Protein AF-A0A9P5JFN7-F1 (afdb_monomer_lite)

Structure (mmCIF, N/CA/C/O backbone):
data_AF-A0A9P5JFN7-F1
#
_entry.id   AF-A0A9P5JFN7-F1
#
loop_
_atom_site.group_PDB
_atom_site.id
_atom_site.type_symbol
_atom_site.label_atom_id
_atom_site.label_alt_id
_atom_site.label_comp_id
_atom_site.label_asym_id
_atom_site.label_entity_id
_atom_site.label_seq_id
_atom_site.pdbx_PDB_ins_code
_atom_site.Cartn_x
_atom_site.Cartn_y
_atom_site.Cartn_z
_atom_site.occupancy
_atom_site.B_iso_or_equiv
_atom_site.auth_seq_id
_atom_site.auth_comp_id
_atom_site.auth_asym_id
_atom_site.auth_atom_id
_atom_site.pdbx_PDB_model_num
ATOM 1 N N . MET A 1 1 ? -11.418 17.821 8.194 1.00 42.75 1 MET A N 1
ATOM 2 C CA . MET A 1 1 ? -11.713 16.481 8.738 1.00 42.75 1 MET A CA 1
ATOM 3 C C . MET A 1 1 ? -10.368 15.875 9.062 1.00 42.75 1 MET A C 1
ATOM 5 O O . MET A 1 1 ? -9.552 15.801 8.157 1.00 42.75 1 MET A O 1
ATOM 9 N N . SER A 1 2 ? -10.075 15.636 10.339 1.00 54.47 2 SER A N 1
ATOM 10 C CA . SER A 1 2 ? -8.793 15.040 10.721 1.00 54.47 2 SER A CA 1
ATOM 11 C C . SER A 1 2 ? -8.803 13.605 10.212 1.00 54.47 2 SER A C 1
ATOM 13 O O . SER A 1 2 ? -9.730 12.864 10.519 1.00 54.47 2 SER A O 1
ATOM 15 N N . ASP A 1 3 ? -7.854 13.249 9.359 1.00 70.00 3 ASP A N 1
ATOM 16 C CA . ASP A 1 3 ? -7.743 11.889 8.857 1.00 70.00 3 ASP A CA 1
ATOM 17 C C . ASP A 1 3 ? -7.360 10.953 10.021 1.00 70.00 3 ASP A C 1
ATOM 19 O O . ASP A 1 3 ? -6.286 11.094 10.617 1.00 70.00 3 ASP A O 1
ATOM 23 N N . ASP A 1 4 ? -8.230 9.992 10.353 1.00 86.19 4 ASP A N 1
ATOM 24 C CA . ASP A 1 4 ? -8.028 8.976 11.412 1.00 86.19 4 ASP A CA 1
ATOM 25 C C . ASP A 1 4 ? -7.044 7.865 11.000 1.00 86.19 4 ASP A C 1
ATOM 27 O O . ASP A 1 4 ? -7.015 6.765 11.555 1.00 86.19 4 ASP A O 1
ATOM 31 N N . TRP A 1 5 ? -6.229 8.137 9.989 1.00 91.25 5 TRP A N 1
ATOM 32 C CA . TRP A 1 5 ? -5.249 7.224 9.434 1.00 91.25 5 TRP A CA 1
ATOM 33 C C . TRP A 1 5 ? -3.888 7.897 9.330 1.00 91.25 5 TRP A C 1
ATOM 35 O O . TRP A 1 5 ? -3.755 9.122 9.341 1.00 91.25 5 TRP A O 1
ATOM 45 N N . GLU A 1 6 ? -2.861 7.069 9.265 1.00 92.69 6 GLU A N 1
ATOM 46 C CA . GLU A 1 6 ? -1.479 7.474 9.075 1.00 92.69 6 GLU A CA 1
ATOM 47 C C . GLU A 1 6 ? -0.856 6.674 7.933 1.00 92.69 6 GLU A C 1
ATOM 49 O O . GLU A 1 6 ? -1.290 5.559 7.620 1.00 92.69 6 GLU A O 1
ATOM 54 N N . MET A 1 7 ? 0.154 7.269 7.300 1.00 93.25 7 MET A N 1
ATOM 55 C CA . MET A 1 7 ? 0.965 6.604 6.292 1.00 93.25 7 MET A CA 1
ATOM 56 C C . MET A 1 7 ? 2.374 6.406 6.826 1.00 93.25 7 MET A C 1
ATOM 58 O O . MET A 1 7 ? 2.989 7.350 7.318 1.00 93.25 7 MET A O 1
ATOM 62 N N . ILE A 1 8 ? 2.883 5.187 6.700 1.00 92.94 8 ILE A N 1
ATOM 63 C CA . ILE A 1 8 ? 4.194 4.799 7.208 1.00 92.94 8 ILE A CA 1
ATOM 64 C C . ILE A 1 8 ? 5.033 4.285 6.047 1.00 92.94 8 ILE A C 1
ATOM 66 O O . ILE A 1 8 ? 4.605 3.400 5.305 1.00 92.94 8 ILE A O 1
ATOM 70 N N . LEU A 1 9 ? 6.234 4.844 5.903 1.00 92.06 9 LEU A N 1
ATOM 71 C CA . LEU A 1 9 ? 7.258 4.293 5.028 1.00 92.06 9 LEU A CA 1
ATOM 72 C C . LEU A 1 9 ? 7.921 3.111 5.737 1.00 92.06 9 LEU A C 1
ATOM 74 O O . LEU A 1 9 ? 8.493 3.255 6.815 1.00 92.06 9 LEU A O 1
ATOM 78 N N . VAL A 1 10 ? 7.837 1.942 5.119 1.00 90.44 10 VAL A N 1
ATOM 79 C CA . VAL A 1 10 ? 8.449 0.702 5.579 1.00 90.44 10 VAL A CA 1
ATOM 80 C C . VAL A 1 10 ? 9.660 0.434 4.698 1.00 90.44 10 VAL A C 1
ATOM 82 O O . VAL A 1 10 ? 9.544 0.010 3.544 1.00 90.44 10 VAL A O 1
ATOM 85 N N . GLU A 1 11 ? 10.830 0.732 5.251 1.00 86.62 11 GLU A N 1
ATOM 86 C CA . GLU A 1 11 ? 12.110 0.481 4.603 1.00 86.62 11 GLU A CA 1
ATOM 87 C C . GLU A 1 11 ? 12.573 -0.961 4.844 1.00 86.62 11 GLU A C 1
ATOM 89 O O . GLU A 1 11 ? 12.387 -1.501 5.940 1.00 86.62 11 GLU A O 1
ATOM 94 N N . PRO A 1 12 ? 13.207 -1.604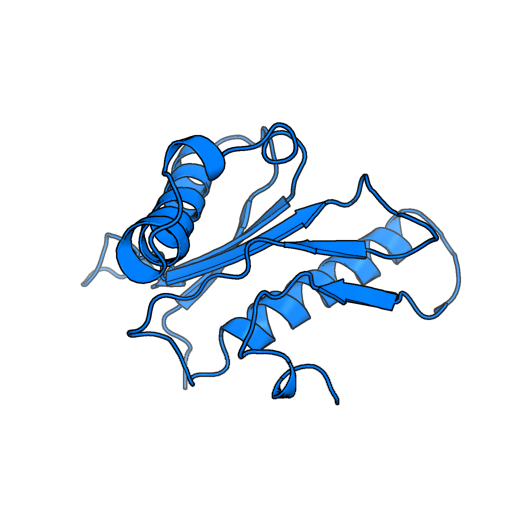 3.851 1.00 78.19 12 PRO A N 1
ATOM 95 C CA . PRO A 1 12 ? 13.759 -2.929 4.047 1.00 78.19 12 PRO A CA 1
ATOM 96 C C . PRO A 1 12 ? 14.867 -2.876 5.104 1.00 78.19 12 PRO A C 1
ATOM 98 O O . PRO A 1 12 ? 15.772 -2.046 5.031 1.00 78.19 12 PRO A O 1
ATOM 101 N N . ARG A 1 13 ? 14.834 -3.823 6.051 1.00 68.50 13 ARG A N 1
ATOM 102 C CA . ARG A 1 13 ? 15.874 -4.027 7.079 1.00 68.50 13 ARG A CA 1
ATOM 103 C C . ARG A 1 13 ? 16.030 -2.885 8.098 1.00 68.50 13 ARG A C 1
ATOM 105 O O . ARG A 1 13 ? 17.057 -2.836 8.772 1.00 68.50 13 ARG A O 1
ATOM 112 N N . SER A 1 14 ? 15.043 -1.999 8.260 1.00 72.88 14 SER A N 1
ATOM 113 C CA . SER A 1 14 ? 15.050 -1.026 9.363 1.00 72.88 14 SER A CA 1
ATOM 114 C C . SER A 1 14 ? 14.568 -1.657 10.681 1.00 72.88 14 SER A C 1
ATOM 116 O O . SER A 1 14 ? 13.828 -2.645 10.693 1.00 72.88 14 SER A O 1
ATOM 118 N N . GLN A 1 15 ? 15.015 -1.130 11.822 1.00 63.34 15 GLN A N 1
ATOM 119 C CA . GLN A 1 15 ? 14.635 -1.649 13.140 1.00 63.34 15 GLN A CA 1
ATOM 120 C C . GLN A 1 15 ? 13.125 -1.450 13.373 1.00 63.34 15 GLN A C 1
ATOM 122 O O . GLN A 1 15 ? 12.621 -0.341 13.238 1.00 63.34 15 GLN A O 1
ATOM 127 N N . GLY A 1 16 ? 12.391 -2.522 13.699 1.00 69.62 16 GLY A N 1
ATOM 128 C CA . GLY A 1 16 ? 10.926 -2.484 13.854 1.00 69.62 16 GLY A CA 1
ATOM 129 C C . GLY A 1 16 ? 10.126 -2.609 12.547 1.00 69.62 16 GLY A C 1
ATOM 130 O O . GLY A 1 16 ? 8.896 -2.590 12.584 1.00 69.62 16 GLY A O 1
ATOM 131 N N . SER A 1 17 ? 10.797 -2.788 11.403 1.00 78.31 17 SER A N 1
ATOM 132 C CA . SER A 1 17 ? 10.138 -2.974 10.100 1.00 78.31 17 SER A CA 1
ATOM 133 C C . SER A 1 17 ? 9.343 -4.271 9.978 1.00 78.31 17 SER A C 1
ATOM 135 O O . SER A 1 17 ? 8.425 -4.315 9.172 1.00 78.31 17 SER A O 1
ATOM 137 N N . GLU A 1 18 ? 9.641 -5.307 10.764 1.00 84.69 18 GLU A N 1
ATOM 138 C CA . GLU A 1 18 ? 9.034 -6.636 10.600 1.00 84.69 18 GLU A CA 1
ATOM 139 C C . GLU A 1 18 ? 7.518 -6.639 10.847 1.00 84.69 18 GLU A C 1
ATOM 141 O O . GLU A 1 18 ? 6.761 -7.183 10.045 1.00 84.69 18 GLU A O 1
ATOM 146 N N . GLU A 1 19 ? 7.051 -5.960 11.898 1.00 89.00 19 GLU A N 1
ATOM 147 C CA . GLU A 1 19 ? 5.614 -5.855 12.184 1.00 89.00 19 GLU A CA 1
ATOM 148 C C . GLU A 1 19 ? 4.889 -5.023 11.118 1.00 89.00 19 GLU A C 1
ATOM 150 O O . GLU A 1 19 ? 3.814 -5.388 10.645 1.00 89.00 19 GLU A O 1
ATOM 155 N N . LEU A 1 20 ? 5.494 -3.912 10.695 1.00 91.62 20 LEU A N 1
ATOM 156 C CA . LEU A 1 20 ? 4.946 -3.057 9.639 1.00 91.62 20 LEU A CA 1
ATOM 157 C C . LEU A 1 20 ? 4.927 -3.775 8.286 1.00 91.62 20 LEU A C 1
ATOM 159 O O . LEU A 1 20 ? 4.002 -3.610 7.489 1.00 91.62 20 LEU A O 1
ATOM 163 N N . TRP A 1 21 ? 5.936 -4.600 8.034 1.00 90.12 21 TRP A N 1
ATOM 164 C CA . TRP A 1 21 ? 6.019 -5.452 6.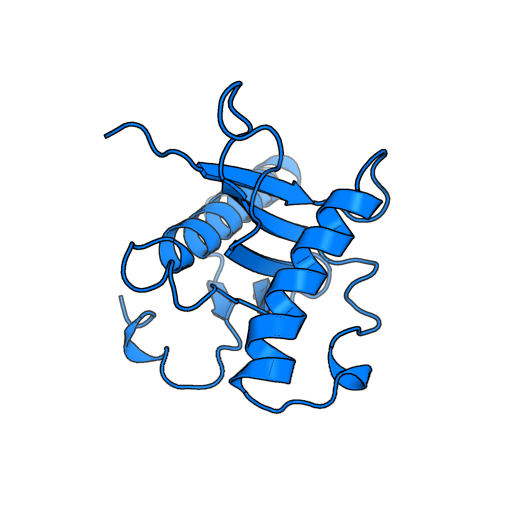863 1.00 90.12 21 TRP A CA 1
ATOM 165 C C . TRP A 1 21 ? 4.928 -6.519 6.880 1.00 90.12 21 TRP A C 1
ATOM 167 O O . TRP A 1 21 ? 4.237 -6.700 5.878 1.00 90.12 21 TRP A O 1
ATOM 177 N N . ARG A 1 22 ? 4.691 -7.157 8.029 1.00 90.56 22 ARG A N 1
ATOM 178 C CA . ARG A 1 22 ? 3.577 -8.095 8.191 1.00 90.56 22 ARG A CA 1
ATOM 179 C C . ARG A 1 22 ? 2.235 -7.419 7.910 1.00 90.56 22 ARG A C 1
ATOM 181 O O . ARG A 1 22 ? 1.447 -7.953 7.144 1.00 90.56 22 ARG A O 1
ATOM 188 N N . GLN A 1 23 ? 2.027 -6.196 8.402 1.00 93.38 23 GLN A N 1
ATOM 189 C CA . GLN A 1 23 ? 0.829 -5.405 8.087 1.00 93.38 23 GLN A CA 1
ATOM 190 C C . GLN A 1 23 ? 0.679 -5.121 6.580 1.00 93.38 23 GLN A C 1
ATOM 192 O O . GLN A 1 23 ? -0.434 -5.150 6.053 1.00 93.38 23 GLN A O 1
ATOM 197 N N . CYS A 1 24 ? 1.782 -4.875 5.864 1.00 92.81 24 CYS A N 1
ATOM 198 C CA . CYS A 1 24 ? 1.767 -4.748 4.402 1.00 92.81 24 CYS A CA 1
ATOM 199 C C . CYS A 1 24 ? 1.330 -6.053 3.724 1.00 92.81 24 CYS A C 1
ATOM 201 O O . CYS A 1 24 ? 0.511 -6.024 2.800 1.00 92.81 24 CYS A O 1
ATOM 203 N N . LEU A 1 25 ? 1.877 -7.186 4.172 1.00 91.25 25 LEU A N 1
ATOM 204 C CA . LEU A 1 25 ? 1.524 -8.507 3.660 1.00 91.25 25 LEU A CA 1
ATOM 205 C C . LEU A 1 25 ? 0.059 -8.840 3.940 1.00 91.25 25 LEU A C 1
ATOM 207 O O . LEU A 1 25 ? -0.626 -9.265 3.021 1.00 91.25 25 LEU A O 1
ATOM 211 N N . ASP A 1 26 ? -0.461 -8.553 5.131 1.00 92.88 26 ASP A N 1
ATOM 212 C CA . ASP A 1 26 ? -1.861 -8.819 5.483 1.00 92.88 26 ASP A CA 1
ATOM 213 C C . ASP A 1 26 ? -2.842 -8.131 4.520 1.00 92.88 26 ASP A C 1
ATOM 215 O O . ASP A 1 26 ? -3.834 -8.724 4.092 1.00 92.88 26 ASP A O 1
ATOM 219 N N . VAL A 1 27 ? -2.564 -6.880 4.134 1.00 94.00 27 VAL A N 1
ATOM 220 C CA . VAL A 1 27 ? -3.389 -6.156 3.151 1.00 94.00 27 VAL A CA 1
ATOM 221 C C . VAL A 1 27 ? -3.265 -6.782 1.762 1.00 94.00 27 VAL A C 1
ATOM 223 O O . VAL A 1 27 ? -4.277 -6.946 1.078 1.00 94.00 27 VAL A O 1
ATOM 226 N N . ARG A 1 28 ? -2.046 -7.142 1.340 1.00 92.94 28 ARG A N 1
ATOM 227 C CA . ARG A 1 28 ? -1.793 -7.806 0.049 1.00 92.94 28 ARG A CA 1
ATOM 228 C C . ARG A 1 28 ? -2.510 -9.146 -0.032 1.00 92.94 28 ARG A C 1
ATOM 230 O O . ARG A 1 28 ? -3.232 -9.368 -0.991 1.00 92.94 28 ARG A O 1
ATOM 237 N N . MET A 1 29 ? -2.394 -9.977 0.997 1.00 90.56 29 MET A N 1
ATOM 238 C CA . MET A 1 29 ? -3.048 -11.281 1.096 1.00 90.56 29 MET A CA 1
ATOM 239 C C . MET A 1 29 ? -4.566 -11.164 0.962 1.00 90.56 29 MET A C 1
ATOM 241 O O . MET A 1 29 ? -5.166 -11.842 0.130 1.00 90.56 29 MET A O 1
ATOM 245 N N . LYS A 1 30 ? -5.187 -10.240 1.701 1.00 92.06 30 LYS A N 1
ATOM 246 C CA . LYS A 1 30 ? -6.637 -10.010 1.626 1.00 92.06 30 LYS A CA 1
ATOM 247 C C . LYS A 1 30 ? -7.104 -9.572 0.238 1.00 92.06 30 LYS A C 1
ATOM 249 O O . LYS A 1 30 ? -8.181 -9.958 -0.201 1.00 92.06 30 LYS A O 1
ATOM 254 N N . VAL A 1 31 ? -6.322 -8.748 -0.457 1.00 89.75 31 VAL A N 1
ATOM 255 C CA . VAL A 1 31 ? -6.723 -8.202 -1.764 1.00 89.75 31 VAL A CA 1
ATOM 256 C C . VAL A 1 31 ? -6.356 -9.137 -2.917 1.00 89.75 31 VAL A C 1
ATOM 258 O O . VAL A 1 31 ? -7.182 -9.392 -3.785 1.00 89.75 31 VAL A O 1
ATOM 261 N N . PHE A 1 32 ? -5.129 -9.639 -2.965 1.00 86.69 32 PHE A N 1
ATOM 262 C CA . PHE A 1 32 ? -4.642 -10.438 -4.084 1.00 86.69 32 PHE A CA 1
ATOM 263 C C . PHE A 1 32 ? -5.003 -11.918 -3.931 1.00 86.69 32 PHE A C 1
ATOM 265 O O . PHE A 1 32 ? -5.497 -12.515 -4.884 1.00 86.69 32 PHE A O 1
ATOM 272 N N . ALA A 1 33 ? -4.852 -12.504 -2.742 1.00 87.62 33 ALA A N 1
ATOM 273 C CA . ALA A 1 33 ? -5.166 -13.917 -2.547 1.00 87.62 33 ALA A CA 1
ATOM 274 C C . ALA A 1 33 ? -6.651 -14.148 -2.243 1.00 87.62 33 ALA A C 1
ATOM 276 O O . ALA A 1 33 ? -7.324 -14.860 -2.983 1.00 87.62 33 ALA A O 1
ATOM 277 N N . GLU A 1 34 ? -7.185 -13.531 -1.187 1.00 89.00 34 GLU A N 1
ATOM 278 C CA . GLU A 1 34 ? -8.562 -13.802 -0.747 1.00 89.00 34 GLU A CA 1
ATOM 279 C C . GLU A 1 34 ? -9.611 -13.215 -1.703 1.00 89.00 34 GLU A C 1
ATOM 281 O O . GLU A 1 34 ? -10.581 -13.888 -2.043 1.00 89.00 34 GLU A O 1
ATOM 286 N N . GLU A 1 35 ? -9.430 -11.969 -2.150 1.00 86.31 35 GLU A N 1
ATOM 287 C CA . GLU A 1 35 ? -10.405 -11.296 -3.016 1.00 86.31 35 GLU A CA 1
ATOM 288 C C . GLU A 1 35 ? -10.208 -11.617 -4.505 1.00 86.31 35 GLU A C 1
ATOM 290 O O . GLU A 1 35 ? -11.188 -11.857 -5.210 1.00 86.31 35 GLU A O 1
ATOM 295 N N . GLN A 1 36 ? -8.969 -11.608 -5.006 1.00 84.25 36 GLN A N 1
ATOM 296 C CA . GLN A 1 36 ? -8.688 -11.813 -6.437 1.00 84.25 36 GLN A CA 1
ATOM 297 C C . GLN A 1 36 ? -8.350 -13.266 -6.798 1.00 84.25 36 GLN A C 1
ATOM 299 O O . GLN A 1 36 ? -8.341 -13.604 -7.982 1.00 84.25 36 GLN A O 1
ATOM 304 N N . GLY A 1 37 ? -8.122 -14.135 -5.809 1.00 84.25 37 GLY A N 1
ATOM 305 C CA . GLY A 1 37 ? -7.883 -15.562 -6.026 1.00 84.25 37 GLY A CA 1
ATOM 306 C C . GLY A 1 37 ? -6.474 -15.909 -6.510 1.00 84.25 37 GLY A C 1
ATOM 307 O O . GLY A 1 37 ? -6.280 -16.997 -7.056 1.00 84.25 37 GLY A O 1
ATOM 308 N N . PHE A 1 38 ? -5.492 -15.015 -6.354 1.00 85.12 38 PHE A N 1
ATOM 309 C CA . PHE A 1 38 ? -4.104 -15.340 -6.675 1.00 85.12 38 PHE A CA 1
ATOM 310 C C . PHE A 1 38 ? -3.511 -16.333 -5.657 1.00 85.12 38 PHE A C 1
ATOM 312 O O . PHE A 1 38 ? -3.828 -16.270 -4.467 1.00 85.12 38 PHE A O 1
ATOM 319 N N . PRO A 1 39 ? -2.639 -17.260 -6.089 1.00 84.69 39 PRO A N 1
ATOM 320 C CA . PRO A 1 39 ? -1.980 -18.188 -5.177 1.00 84.69 39 PRO A CA 1
ATOM 321 C C . PRO A 1 39 ? -1.119 -17.466 -4.127 1.00 84.69 39 PRO A C 1
ATOM 323 O O . PRO A 1 39 ? -0.328 -16.582 -4.459 1.00 84.69 39 PRO A O 1
ATOM 326 N N . VAL A 1 40 ? -1.250 -17.863 -2.857 1.00 81.75 40 VAL A N 1
ATOM 327 C CA . VAL A 1 40 ? -0.545 -17.253 -1.709 1.00 81.75 40 VAL A CA 1
ATOM 328 C C . VAL A 1 40 ? 0.978 -17.271 -1.869 1.00 81.75 40 VAL A C 1
ATOM 330 O O . VAL A 1 40 ? 1.664 -16.329 -1.485 1.00 81.75 40 VAL A O 1
ATOM 333 N N . ASP A 1 41 ? 1.511 -18.333 -2.461 1.00 80.56 41 ASP A N 1
ATOM 334 C CA . ASP A 1 41 ? 2.936 -18.529 -2.733 1.00 80.56 41 ASP A CA 1
ATOM 335 C C . ASP A 1 41 ? 3.503 -17.540 -3.763 1.00 80.56 41 ASP A C 1
ATOM 337 O O . ASP A 1 41 ? 4.714 -17.347 -3.817 1.00 80.56 41 ASP A O 1
ATOM 341 N N . THR A 1 42 ? 2.648 -16.869 -4.539 1.00 77.75 42 THR A N 1
ATOM 342 C CA . THR A 1 42 ? 3.063 -15.842 -5.510 1.00 77.75 42 THR A CA 1
ATOM 343 C C . THR A 1 42 ? 3.101 -14.430 -4.931 1.00 77.75 42 THR A C 1
ATOM 345 O O . THR A 1 42 ? 3.558 -13.495 -5.602 1.00 77.75 42 THR A O 1
ATOM 348 N N . GLU A 1 43 ? 2.638 -14.252 -3.688 1.00 78.19 43 GLU A N 1
ATOM 349 C CA . GLU A 1 43 ? 2.561 -12.925 -3.093 1.00 78.19 43 GLU A CA 1
ATOM 350 C C . GLU A 1 43 ? 3.922 -12.382 -2.697 1.00 78.19 43 GLU A C 1
ATOM 352 O O . GLU A 1 43 ? 4.156 -11.197 -2.921 1.00 78.19 43 GLU A O 1
ATOM 357 N N . ILE A 1 44 ? 4.818 -13.212 -2.164 1.00 79.00 44 ILE A N 1
ATOM 358 C CA . ILE A 1 44 ? 6.164 -12.795 -1.758 1.00 79.00 44 ILE A CA 1
ATOM 359 C C . ILE A 1 44 ? 7.144 -13.107 -2.891 1.00 79.00 44 ILE A C 1
ATOM 361 O O . ILE A 1 44 ? 7.242 -14.250 -3.330 1.00 79.00 44 ILE A O 1
ATOM 365 N N . ASP A 1 45 ? 7.882 -12.098 -3.354 1.00 80.31 45 ASP A N 1
ATOM 366 C CA . ASP A 1 45 ? 8.907 -12.242 -4.392 1.00 80.31 45 ASP A CA 1
ATOM 367 C C . ASP A 1 45 ? 10.295 -11.760 -3.924 1.00 80.31 45 ASP A C 1
ATOM 369 O O . ASP A 1 45 ? 10.451 -11.093 -2.899 1.00 80.31 45 ASP A O 1
ATOM 373 N N . ASP A 1 46 ? 11.333 -12.067 -4.707 1.00 78.69 46 ASP A N 1
ATOM 374 C CA . ASP A 1 46 ? 12.722 -11.683 -4.404 1.00 78.69 46 ASP A CA 1
ATOM 375 C C . ASP A 1 46 ? 12.947 -10.158 -4.348 1.00 78.69 46 ASP A C 1
ATOM 377 O O . ASP A 1 46 ? 13.969 -9.683 -3.833 1.00 78.69 46 ASP A O 1
ATOM 381 N N . TYR A 1 47 ? 12.016 -9.361 -4.886 1.00 77.25 47 TYR A N 1
ATOM 382 C CA . TYR A 1 47 ? 12.102 -7.903 -4.859 1.00 77.25 47 TYR A CA 1
ATOM 383 C C . TYR A 1 47 ? 11.605 -7.317 -3.539 1.00 77.25 47 TYR A C 1
ATOM 385 O O . TYR A 1 47 ? 12.038 -6.217 -3.193 1.00 77.25 47 TYR A O 1
ATOM 393 N N . ASP A 1 48 ? 10.765 -8.027 -2.782 1.00 79.19 48 ASP A N 1
ATOM 394 C CA . ASP A 1 48 ? 10.222 -7.545 -1.508 1.00 79.19 48 ASP A CA 1
ATOM 395 C C . ASP A 1 48 ? 11.330 -7.238 -0.480 1.00 79.19 48 ASP A C 1
ATOM 397 O O . ASP A 1 48 ? 11.222 -6.278 0.278 1.00 79.19 48 ASP A O 1
ATOM 401 N N . ILE A 1 49 ? 12.465 -7.950 -0.532 1.00 77.56 49 ILE A N 1
ATOM 402 C CA . ILE A 1 49 ? 13.625 -7.740 0.361 1.00 77.56 49 ILE A CA 1
ATOM 403 C C . ILE A 1 49 ? 14.327 -6.391 0.117 1.00 77.56 49 ILE A C 1
ATOM 405 O O . ILE A 1 49 ? 15.052 -5.898 0.983 1.00 77.56 49 ILE A O 1
ATOM 409 N N . LYS A 1 50 ? 14.169 -5.803 -1.073 1.00 78.25 50 LYS A N 1
ATOM 410 C CA . LYS A 1 50 ? 14.839 -4.555 -1.487 1.00 78.25 50 LYS A CA 1
ATOM 411 C C . LYS A 1 50 ? 13.859 -3.415 -1.753 1.00 78.25 50 LYS A C 1
ATOM 413 O O . LYS A 1 50 ? 14.291 -2.300 -2.037 1.00 78.25 50 LYS A O 1
ATOM 418 N N . ALA A 1 51 ? 12.561 -3.695 -1.720 1.00 84.62 51 ALA A N 1
ATOM 419 C CA . ALA A 1 51 ? 11.534 -2.727 -2.040 1.00 84.62 51 ALA A CA 1
ATOM 420 C C . ALA A 1 51 ? 11.124 -1.918 -0.808 1.00 84.62 51 ALA A C 1
ATOM 422 O O . ALA A 1 51 ? 11.118 -2.404 0.321 1.00 84.62 51 ALA A O 1
ATOM 423 N N . LEU A 1 52 ? 10.748 -0.674 -1.068 1.00 88.94 52 LEU A N 1
ATOM 424 C CA . LEU A 1 52 ? 10.082 0.198 -0.120 1.00 88.94 52 LEU A CA 1
ATOM 425 C C . LEU A 1 52 ? 8.585 -0.070 -0.171 1.00 88.94 52 LEU A C 1
ATOM 427 O O . LEU A 1 52 ? 8.013 -0.259 -1.250 1.00 88.94 52 LEU A O 1
ATOM 431 N N . HIS A 1 53 ? 7.945 -0.043 0.989 1.00 91.19 53 HIS A N 1
ATOM 432 C CA . HIS A 1 53 ? 6.503 -0.197 1.090 1.00 91.19 53 HIS A CA 1
ATOM 433 C C . HIS A 1 53 ? 5.911 1.009 1.797 1.00 91.19 53 HIS A C 1
ATOM 435 O O . HIS A 1 53 ? 6.429 1.461 2.811 1.00 91.19 53 HIS A O 1
ATOM 441 N N . PHE A 1 54 ? 4.823 1.541 1.261 1.00 93.50 54 PHE A N 1
ATOM 442 C CA . PHE A 1 54 ? 4.065 2.602 1.910 1.00 93.50 54 PHE A CA 1
ATOM 443 C C . PHE A 1 54 ? 2.793 1.972 2.447 1.00 93.50 54 PHE A C 1
ATOM 445 O O . PHE A 1 54 ? 1.981 1.480 1.666 1.00 93.50 54 PHE A O 1
ATOM 452 N N . LEU A 1 55 ? 2.652 1.959 3.768 1.00 94.88 55 LEU A N 1
ATOM 453 C CA . LEU A 1 55 ? 1.536 1.357 4.484 1.00 94.88 55 LEU A CA 1
ATOM 454 C C . LEU A 1 55 ? 0.556 2.442 4.923 1.00 94.88 55 LEU A C 1
ATOM 456 O O . LEU A 1 55 ? 0.959 3.425 5.537 1.00 94.88 55 LEU A O 1
ATOM 460 N N . LEU A 1 56 ? -0.730 2.227 4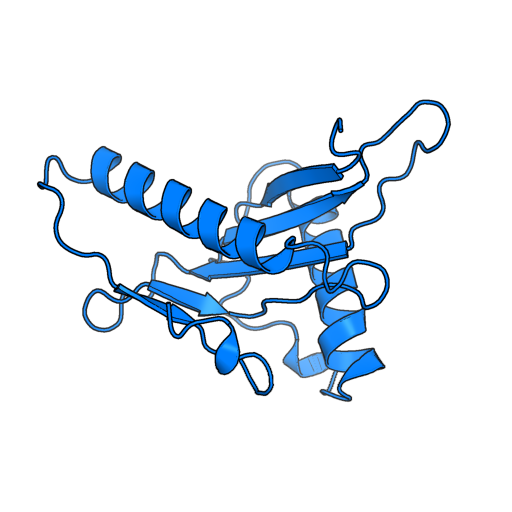.673 1.00 94.75 56 LEU A N 1
ATOM 461 C CA . LEU A 1 56 ? -1.828 2.963 5.285 1.00 94.75 56 LEU A CA 1
ATOM 462 C C . LEU A 1 56 ? -2.474 2.122 6.375 1.00 94.75 56 LEU A C 1
ATOM 464 O O . LEU A 1 56 ? -2.895 0.986 6.127 1.00 94.75 56 LEU A O 1
ATOM 468 N N . ARG A 1 57 ? -2.616 2.716 7.558 1.00 94.31 57 ARG A N 1
ATOM 469 C CA . ARG A 1 57 ? -3.334 2.117 8.682 1.00 94.31 57 ARG A CA 1
ATOM 470 C C . ARG A 1 57 ? -4.094 3.164 9.483 1.00 94.31 57 ARG A C 1
ATOM 472 O O . ARG A 1 57 ? -3.788 4.352 9.402 1.00 94.31 57 ARG A O 1
ATOM 479 N N . THR A 1 58 ? -5.095 2.738 10.245 1.00 92.56 58 THR A N 1
ATOM 480 C CA . THR A 1 58 ? -5.762 3.634 11.201 1.00 92.56 58 THR A CA 1
ATOM 481 C C . THR A 1 58 ? -4.785 4.051 12.297 1.00 92.56 58 THR A C 1
ATOM 483 O O . THR A 1 58 ? -3.883 3.290 12.649 1.00 92.56 58 THR A O 1
ATOM 486 N N . LYS A 1 59 ? -4.952 5.252 12.848 1.00 90.25 59 LYS A N 1
ATOM 487 C CA . LYS A 1 59 ? -4.167 5.688 14.006 1.00 90.25 59 LYS A CA 1
ATOM 488 C C . LYS A 1 59 ? -4.523 4.836 15.219 1.00 90.25 59 LYS A C 1
ATOM 490 O O . LYS A 1 59 ? -5.681 4.464 15.400 1.00 90.25 59 LYS A O 1
ATOM 495 N N . SER A 1 60 ? -3.524 4.548 16.047 1.00 86.25 60 SER A N 1
ATOM 496 C CA . SER A 1 60 ? -3.766 3.992 17.376 1.00 86.25 60 SER A CA 1
ATOM 497 C C . SER A 1 60 ? -4.340 5.099 18.259 1.00 86.25 60 SER A C 1
ATOM 499 O O . SER A 1 60 ? -3.730 6.164 18.392 1.00 86.25 60 SER A O 1
ATOM 501 N N . THR A 1 61 ? -5.523 4.874 18.822 1.00 84.44 61 THR A N 1
ATOM 502 C CA . THR A 1 61 ? -6.146 5.782 19.795 1.00 84.44 61 THR A CA 1
ATOM 503 C C . THR A 1 61 ? -6.355 5.047 21.118 1.00 84.44 61 THR A C 1
ATOM 505 O O . THR A 1 61 ? -6.333 3.813 21.133 1.00 84.44 61 THR A O 1
ATOM 508 N N . PRO A 1 62 ? -6.569 5.752 22.244 1.00 84.25 62 PRO A N 1
ATOM 509 C CA . PRO A 1 62 ? -6.917 5.097 23.506 1.00 84.25 62 PRO A CA 1
ATOM 510 C C . PRO A 1 62 ? -8.132 4.160 23.389 1.00 84.25 62 PRO A C 1
ATOM 512 O O . PRO A 1 62 ? -8.193 3.137 24.065 1.00 84.25 62 PRO A O 1
ATOM 515 N N . GLU A 1 63 ? -9.076 4.484 22.504 1.00 81.06 63 GLU A N 1
ATOM 516 C CA . GLU A 1 63 ? -10.288 3.707 22.229 1.00 81.06 63 GLU A CA 1
ATOM 517 C C . GLU A 1 63 ? -10.046 2.552 21.242 1.00 81.06 63 GLU A C 1
ATOM 519 O O . GLU A 1 63 ? -10.750 1.543 21.284 1.00 81.06 63 GLU A O 1
ATOM 524 N N . ALA A 1 64 ? -9.051 2.682 20.362 1.00 79.94 64 ALA A N 1
ATOM 525 C CA . ALA A 1 64 ? -8.672 1.694 19.356 1.00 79.94 64 ALA A CA 1
ATOM 526 C C . ALA A 1 64 ? -7.141 1.518 19.333 1.00 79.94 64 ALA A C 1
ATOM 528 O O . ALA A 1 64 ? -6.459 2.042 18.446 1.00 79.94 64 ALA A O 1
ATOM 529 N N . PRO A 1 65 ? -6.569 0.778 20.302 1.00 82.56 65 PRO A N 1
ATOM 530 C CA . PRO A 1 65 ? -5.119 0.684 20.458 1.00 82.56 65 PRO A CA 1
ATOM 531 C C . PRO A 1 65 ? -4.449 -0.106 19.327 1.00 82.56 65 PRO A C 1
ATOM 533 O O . PRO A 1 65 ? -3.268 0.101 19.049 1.00 82.56 65 PRO A O 1
ATOM 536 N N . SER A 1 66 ? -5.190 -0.996 18.660 1.00 86.44 66 SER A N 1
ATOM 537 C CA . SER A 1 66 ? -4.683 -1.808 17.554 1.00 86.44 66 SER A CA 1
ATOM 538 C C . SER A 1 66 ? -4.995 -1.140 16.208 1.00 86.44 66 SER A C 1
ATOM 540 O O . SER A 1 66 ? -6.171 -1.040 15.845 1.00 86.44 66 SER A O 1
ATOM 542 N N . PRO A 1 67 ? -3.980 -0.661 15.465 1.00 90.12 67 PRO A N 1
ATOM 543 C CA . PRO A 1 67 ? -4.202 -0.030 14.174 1.00 90.12 67 PRO A CA 1
ATOM 544 C C . PRO A 1 67 ? -4.601 -1.073 13.124 1.00 90.12 67 PRO A C 1
ATOM 546 O O . PRO A 1 67 ? -4.044 -2.168 13.066 1.00 90.12 67 PRO A O 1
ATOM 549 N N . ILE A 1 68 ? -5.542 -0.715 12.254 1.00 91.88 68 ILE A N 1
ATOM 550 C CA . ILE A 1 68 ? -6.017 -1.577 11.173 1.00 91.88 68 ILE A CA 1
ATOM 551 C C . ILE A 1 68 ? -5.285 -1.175 9.892 1.00 91.88 68 ILE A C 1
ATOM 553 O O . ILE A 1 68 ? -5.536 -0.074 9.390 1.00 91.88 68 ILE A O 1
ATOM 557 N N . PRO A 1 69 ? -4.402 -2.021 9.332 1.00 94.75 69 PRO A N 1
ATOM 558 C CA . PRO A 1 69 ? -3.808 -1.764 8.031 1.00 94.75 69 PRO A CA 1
ATOM 559 C C . PRO A 1 69 ? -4.854 -1.974 6.937 1.00 94.75 69 PRO A C 1
ATOM 561 O O . PRO A 1 69 ? -5.599 -2.957 6.942 1.00 94.75 69 PRO A O 1
ATOM 564 N N . PHE A 1 70 ? -4.934 -1.034 6.000 1.00 94.44 70 PHE A N 1
ATOM 565 C CA . PHE A 1 70 ? -5.966 -1.061 4.964 1.00 94.44 70 PHE A CA 1
ATOM 566 C C . PHE A 1 70 ? -5.488 -0.685 3.568 1.00 94.44 70 PHE A C 1
ATOM 568 O O . PHE A 1 70 ? -6.255 -0.843 2.619 1.00 94.44 70 PHE A O 1
ATOM 575 N N . GLY A 1 71 ? -4.264 -0.190 3.410 1.00 94.44 71 GLY A N 1
ATOM 576 C CA . GLY A 1 71 ? -3.723 0.147 2.100 1.00 94.44 71 GLY A CA 1
ATOM 577 C C . GLY A 1 71 ? -2.220 -0.047 2.042 1.00 94.44 71 GLY A C 1
ATOM 578 O O . GLY A 1 71 ? -1.536 0.143 3.040 1.00 94.44 71 GLY A O 1
ATOM 579 N N . VAL A 1 72 ? -1.705 -0.425 0.881 1.00 94.94 72 VAL A N 1
ATOM 580 C CA . VAL A 1 72 ? -0.272 -0.594 0.659 1.00 94.94 72 VAL A CA 1
ATOM 581 C C . VAL A 1 72 ? 0.089 -0.333 -0.798 1.00 94.94 72 VAL A C 1
ATOM 583 O O . VAL A 1 72 ? -0.690 -0.641 -1.699 1.00 94.94 72 VAL A O 1
ATOM 586 N N . ILE A 1 73 ? 1.270 0.232 -1.037 1.00 92.81 73 ILE A N 1
ATOM 587 C CA . ILE A 1 73 ? 1.911 0.252 -2.355 1.00 92.81 73 ILE A CA 1
ATOM 588 C C . ILE A 1 73 ? 3.388 -0.100 -2.213 1.00 92.81 73 ILE A C 1
ATOM 590 O O . ILE A 1 73 ? 4.055 0.324 -1.268 1.00 92.81 73 ILE A O 1
ATOM 594 N N . ARG A 1 74 ? 3.900 -0.881 -3.164 1.00 89.50 74 ARG A N 1
ATOM 595 C CA . ARG A 1 74 ? 5.312 -1.232 -3.264 1.00 89.50 74 ARG A CA 1
ATOM 596 C C . ARG A 1 74 ? 6.009 -0.347 -4.285 1.00 89.50 74 ARG A C 1
ATOM 598 O O . ARG A 1 74 ? 5.526 -0.158 -5.403 1.00 89.50 74 ARG A O 1
ATOM 605 N N . PHE A 1 75 ? 7.200 0.101 -3.923 1.00 86.12 75 PHE A N 1
ATOM 606 C CA . PHE A 1 75 ? 8.077 0.894 -4.762 1.00 86.12 75 PHE A CA 1
ATOM 607 C C . PHE A 1 75 ? 9.496 0.331 -4.737 1.00 86.12 75 PHE A C 1
ATOM 609 O O . PHE A 1 75 ? 10.061 0.086 -3.675 1.00 86.12 75 PHE A O 1
ATOM 616 N N . ASN A 1 76 ? 10.094 0.131 -5.910 1.00 79.69 76 ASN A N 1
ATOM 617 C CA . ASN A 1 76 ? 11.463 -0.365 -6.012 1.00 79.69 76 ASN A CA 1
ATOM 618 C C . ASN A 1 76 ? 12.382 0.703 -6.639 1.00 79.69 76 ASN A C 1
ATOM 620 O O . ASN A 1 76 ? 12.317 0.904 -7.856 1.00 79.69 76 ASN A O 1
ATOM 624 N N . PRO A 1 77 ? 13.270 1.348 -5.855 1.00 68.62 77 PRO A N 1
ATOM 625 C CA . PRO A 1 77 ? 14.193 2.360 -6.374 1.00 68.62 77 PRO A CA 1
ATOM 626 C C . PRO A 1 77 ? 15.322 1.769 -7.236 1.00 68.62 77 PRO A C 1
ATOM 628 O O . PRO A 1 77 ? 15.928 2.481 -8.030 1.00 68.62 77 PRO A O 1
ATOM 631 N N . SER A 1 78 ? 15.625 0.473 -7.098 1.00 60.16 78 SER A N 1
ATOM 632 C CA . SER A 1 78 ? 16.779 -0.186 -7.730 1.00 60.16 78 SER A CA 1
ATOM 633 C C . SER A 1 78 ? 16.499 -0.769 -9.116 1.00 60.16 78 SER A C 1
ATOM 635 O O . SER A 1 78 ? 17.408 -1.318 -9.734 1.00 60.16 78 SER A O 1
ATOM 637 N N . THR A 1 79 ? 15.272 -0.656 -9.632 1.00 52.97 79 THR A N 1
ATOM 638 C CA . THR A 1 79 ? 14.927 -1.095 -10.998 1.00 52.97 79 THR A CA 1
ATOM 639 C C . THR A 1 79 ? 14.467 0.066 -11.886 1.00 52.97 79 THR A C 1
ATOM 641 O O . THR A 1 79 ? 13.358 0.019 -12.420 1.00 52.97 79 THR A O 1
ATOM 644 N N . PRO A 1 80 ? 15.290 1.115 -12.094 1.00 52.81 80 PRO A N 1
ATOM 645 C CA . PRO A 1 80 ? 15.001 2.110 -13.112 1.00 52.81 80 PRO A CA 1
ATOM 646 C C . PRO A 1 80 ? 15.211 1.482 -14.496 1.00 52.81 80 PRO A C 1
ATOM 648 O O . PRO A 1 80 ? 16.271 1.601 -15.106 1.00 52.81 80 PRO A O 1
ATOM 651 N N . SER A 1 81 ? 14.204 0.790 -15.026 1.00 48.53 81 SER A N 1
ATOM 652 C CA . SER A 1 81 ? 14.215 0.413 -16.438 1.00 48.53 81 SER A CA 1
ATOM 653 C C . SER A 1 81 ? 14.012 1.687 -17.257 1.00 48.53 81 SER A C 1
ATOM 655 O O . SER A 1 81 ? 12.920 2.253 -17.247 1.00 48.53 81 SER A O 1
ATOM 657 N N . GLN A 1 82 ? 15.055 2.165 -17.939 1.00 50.84 82 GLN A N 1
ATOM 658 C CA . GLN A 1 82 ? 14.983 3.355 -18.802 1.00 50.84 82 GLN A CA 1
ATOM 659 C C . GLN A 1 82 ? 14.501 4.632 -18.075 1.00 50.84 82 GLN A C 1
ATOM 661 O O . GLN A 1 82 ? 13.677 5.374 -18.607 1.00 50.84 82 GLN A O 1
ATOM 666 N N . GLY A 1 83 ? 14.957 4.872 -16.838 1.00 52.94 83 GLY A N 1
ATOM 667 C CA . GLY A 1 83 ? 14.572 6.066 -16.064 1.00 52.94 83 GLY A CA 1
ATOM 668 C C . GLY A 1 83 ? 13.131 6.053 -15.534 1.00 52.94 83 GLY A C 1
ATOM 669 O O . GLY A 1 83 ? 12.619 7.089 -15.117 1.00 52.94 83 GLY A O 1
ATOM 670 N N . LYS A 1 84 ? 12.466 4.891 -15.556 1.00 57.75 84 LYS A N 1
ATOM 671 C CA . LYS A 1 84 ? 11.088 4.724 -15.084 1.00 57.75 84 LYS A CA 1
ATOM 672 C C . LYS A 1 84 ? 11.070 4.069 -13.715 1.00 57.75 84 LYS A C 1
ATOM 674 O O . LYS A 1 84 ? 11.669 3.013 -13.522 1.00 57.75 84 LYS A O 1
ATOM 679 N N . LEU A 1 85 ? 10.349 4.678 -12.784 1.00 64.88 85 LEU A N 1
ATOM 680 C CA . LEU A 1 85 ? 10.138 4.116 -11.456 1.00 64.88 85 LEU A CA 1
ATOM 681 C C . LEU A 1 85 ? 8.966 3.134 -11.486 1.00 64.88 85 LEU A C 1
ATOM 683 O O . LEU A 1 85 ? 7.891 3.480 -11.979 1.00 64.88 85 LEU A O 1
ATOM 687 N N . LYS A 1 86 ? 9.172 1.917 -10.970 1.00 72.31 86 LYS A N 1
ATOM 688 C CA . LYS A 1 86 ? 8.165 0.852 -10.995 1.00 72.31 86 LYS A CA 1
ATOM 689 C C . LYS A 1 86 ? 7.383 0.812 -9.684 1.00 72.31 86 LYS A C 1
ATOM 691 O O . LYS A 1 86 ? 7.921 0.453 -8.635 1.00 72.31 86 LYS A O 1
ATOM 696 N N . LEU A 1 87 ? 6.098 1.127 -9.784 1.00 80.12 87 LEU A N 1
ATOM 697 C CA . LEU A 1 87 ? 5.109 0.929 -8.731 1.00 80.12 87 LEU A CA 1
ATOM 698 C C . LEU A 1 87 ? 4.397 -0.409 -8.928 1.00 80.12 87 LEU A C 1
ATOM 700 O O . LEU A 1 87 ? 3.989 -0.758 -10.042 1.00 80.12 87 LEU A O 1
ATOM 704 N N . ALA A 1 88 ? 4.247 -1.164 -7.845 1.00 83.00 88 ALA A N 1
ATOM 705 C CA . ALA A 1 88 ? 3.629 -2.484 -7.857 1.00 83.00 88 ALA A CA 1
ATOM 706 C C . ALA A 1 88 ? 2.812 -2.729 -6.583 1.00 83.00 88 ALA A C 1
ATOM 708 O O . ALA A 1 88 ? 2.931 -1.989 -5.610 1.00 83.00 88 ALA A O 1
ATOM 709 N N . ARG A 1 89 ? 1.996 -3.793 -6.591 1.00 86.81 89 ARG A N 1
ATOM 710 C CA . ARG A 1 89 ? 1.250 -4.281 -5.414 1.00 86.81 89 ARG A CA 1
ATOM 711 C C . ARG A 1 89 ? 0.433 -3.184 -4.712 1.00 86.81 89 ARG A C 1
ATOM 713 O O . ARG A 1 89 ? 0.345 -3.164 -3.490 1.00 86.81 89 ARG A O 1
ATOM 720 N N . LEU A 1 90 ? -0.148 -2.264 -5.488 1.00 90.81 90 LEU A N 1
ATOM 721 C CA . LEU A 1 90 ? -1.097 -1.291 -4.956 1.00 90.81 90 LEU A CA 1
ATOM 722 C C . LEU A 1 90 ? -2.376 -2.031 -4.555 1.00 90.81 90 LEU A C 1
ATOM 724 O O . LEU A 1 90 ? -3.094 -2.538 -5.416 1.00 90.81 90 LEU A O 1
ATOM 728 N N . ALA A 1 91 ? -2.651 -2.075 -3.259 1.00 92.00 91 ALA A N 1
ATOM 729 C CA . ALA A 1 91 ? -3.811 -2.736 -2.689 1.00 92.00 91 ALA A CA 1
ATOM 730 C C . ALA A 1 91 ? -4.471 -1.827 -1.655 1.00 92.00 91 ALA A C 1
ATOM 732 O O . ALA A 1 91 ? -3.801 -1.191 -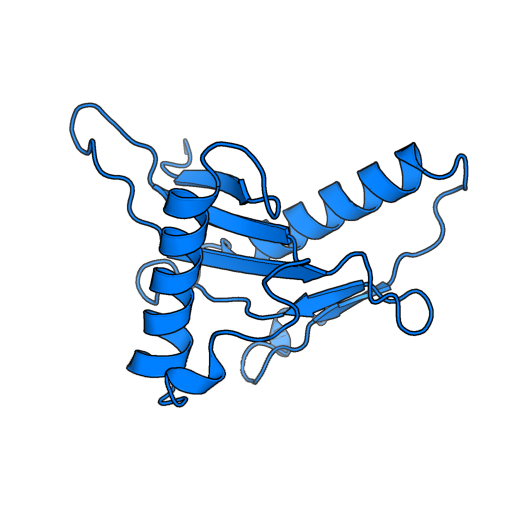0.848 1.00 92.00 91 ALA A O 1
ATOM 733 N N . VAL A 1 92 ? -5.802 -1.770 -1.678 1.00 93.12 92 VAL A N 1
ATOM 734 C CA . VAL A 1 92 ? -6.614 -1.105 -0.654 1.00 93.12 92 VAL A CA 1
ATOM 735 C C . VAL A 1 92 ? -7.786 -2.019 -0.326 1.00 93.12 92 VAL A C 1
ATOM 737 O O . VAL A 1 92 ? -8.470 -2.490 -1.243 1.00 93.12 92 VAL A O 1
ATOM 740 N N . LEU A 1 93 ? -8.032 -2.260 0.961 1.00 92.19 93 LEU A N 1
ATOM 741 C CA . LEU A 1 93 ? -9.145 -3.084 1.425 1.00 92.19 93 LEU A CA 1
ATOM 742 C C . LEU A 1 93 ? -10.488 -2.496 0.956 1.00 92.19 93 LEU A C 1
ATOM 744 O O . LEU A 1 93 ? -10.662 -1.273 1.005 1.00 92.19 93 LEU A O 1
ATOM 748 N N . PRO A 1 94 ? -11.469 -3.329 0.558 1.00 88.31 94 PRO A N 1
ATOM 749 C CA . PRO A 1 94 ? -12.753 -2.870 0.021 1.00 88.31 94 PRO A CA 1
ATOM 750 C C . PRO A 1 94 ? -13.465 -1.800 0.863 1.00 88.31 94 PRO A C 1
ATOM 752 O O . PRO A 1 94 ? -13.951 -0.812 0.311 1.00 88.31 94 PRO A O 1
ATOM 755 N N . ALA A 1 95 ? -13.454 -1.938 2.194 1.00 89.12 95 ALA A N 1
ATOM 756 C CA . ALA A 1 95 ? -14.090 -1.005 3.135 1.00 89.12 95 ALA A CA 1
ATOM 757 C C . ALA A 1 95 ? -13.504 0.426 3.111 1.00 89.12 95 ALA A C 1
ATOM 759 O O . ALA A 1 95 ? -14.139 1.383 3.567 1.00 89.12 95 ALA A O 1
ATOM 760 N N . TYR A 1 96 ? -12.303 0.587 2.553 1.00 88.44 96 TYR A N 1
ATOM 761 C CA . TYR A 1 96 ? -11.567 1.849 2.484 1.00 88.44 96 TYR A CA 1
ATOM 762 C C . TYR A 1 96 ? -11.442 2.377 1.039 1.00 88.44 96 TYR A C 1
ATOM 764 O O . TYR A 1 96 ? -10.854 3.429 0.799 1.00 88.44 96 TYR A O 1
ATOM 772 N N . ARG A 1 97 ? -12.026 1.706 0.037 1.00 87.81 97 ARG A N 1
ATOM 773 C CA . ARG A 1 97 ? -12.000 2.180 -1.361 1.00 87.81 97 ARG A CA 1
ATOM 774 C C . ARG A 1 97 ? -12.916 3.390 -1.579 1.00 87.81 97 ARG A C 1
ATOM 776 O O . ARG A 1 97 ? -13.811 3.669 -0.787 1.00 87.81 97 ARG A O 1
ATOM 783 N N . ARG A 1 98 ? -12.710 4.089 -2.706 1.00 84.94 98 ARG A N 1
ATOM 784 C CA . ARG A 1 98 ? -13.474 5.286 -3.137 1.00 84.94 98 ARG A CA 1
ATOM 785 C C . ARG A 1 98 ? -13.365 6.500 -2.197 1.00 84.94 98 ARG A C 1
ATOM 787 O O . ARG A 1 98 ? -14.197 7.394 -2.256 1.00 84.94 98 ARG A O 1
ATOM 794 N N . LYS A 1 99 ? -12.317 6.539 -1.368 1.00 85.19 99 LYS A N 1
ATOM 795 C CA . LYS A 1 99 ? -11.985 7.642 -0.444 1.00 85.19 99 LYS A CA 1
ATOM 796 C C . LYS A 1 99 ? -10.678 8.373 -0.805 1.00 85.19 99 LYS A C 1
ATOM 798 O O . LYS A 1 99 ? -10.141 9.106 0.010 1.00 85.19 99 LYS A O 1
ATOM 803 N N . GLY A 1 100 ? -10.116 8.122 -1.992 1.00 88.00 100 GLY A N 1
ATOM 804 C CA . GLY A 1 100 ? -8.854 8.737 -2.439 1.00 88.00 100 GLY A CA 1
ATOM 805 C C . GLY A 1 100 ? -7.569 8.140 -1.839 1.00 88.00 100 GLY A C 1
ATOM 806 O O . GLY A 1 100 ? -6.479 8.567 -2.195 1.00 88.00 100 GLY A O 1
ATOM 807 N N . HIS A 1 101 ? -7.641 7.117 -0.978 1.00 89.69 101 HIS A N 1
ATOM 808 C CA . HIS A 1 101 ? -6.449 6.535 -0.334 1.00 89.69 101 HIS A CA 1
ATOM 809 C C . HIS A 1 101 ? -5.414 5.957 -1.314 1.00 89.69 101 HIS A C 1
ATOM 811 O O . HIS A 1 101 ? -4.214 6.077 -1.084 1.00 89.69 101 HIS A O 1
ATOM 817 N N . ALA A 1 102 ? -5.865 5.362 -2.423 1.00 87.56 102 ALA A N 1
ATOM 818 C CA . ALA A 1 102 ? -4.969 4.879 -3.475 1.00 87.56 102 ALA A CA 1
ATOM 819 C C . ALA A 1 102 ? -4.229 6.033 -4.176 1.00 87.56 102 ALA A C 1
ATOM 821 O O . ALA A 1 102 ? -3.050 5.895 -4.485 1.00 87.56 102 ALA A O 1
ATOM 822 N N . GLU A 1 103 ? -4.898 7.175 -4.372 1.00 87.12 103 GLU A N 1
ATOM 823 C CA . GLU A 1 103 ? -4.281 8.403 -4.894 1.00 87.12 103 GLU A CA 1
ATOM 824 C C . GLU A 1 103 ? -3.175 8.872 -3.963 1.00 87.12 103 GLU A C 1
ATOM 826 O O . GLU A 1 103 ? -2.036 9.031 -4.385 1.00 87.12 103 GLU A O 1
ATOM 831 N N . ARG A 1 104 ? -3.497 8.980 -2.667 1.00 89.19 104 ARG A N 1
ATOM 832 C CA . ARG A 1 104 ? -2.555 9.422 -1.637 1.00 89.19 104 ARG A CA 1
ATOM 833 C C . ARG A 1 104 ? -1.312 8.543 -1.568 1.00 89.19 104 ARG A C 1
ATOM 835 O O . ARG A 1 104 ? -0.214 9.062 -1.401 1.00 89.19 104 ARG A O 1
ATOM 842 N N . LEU A 1 105 ? -1.468 7.226 -1.713 1.00 89.69 105 LEU A N 1
ATOM 843 C CA . LEU A 1 105 ? -0.336 6.298 -1.779 1.00 89.69 105 LEU A CA 1
ATOM 844 C C . LEU A 1 105 ? 0.584 6.617 -2.961 1.00 89.69 105 LEU A C 1
ATOM 846 O O . LEU A 1 105 ? 1.796 6.697 -2.786 1.00 89.69 105 LEU A O 1
ATOM 850 N N . VAL A 1 106 ? 0.022 6.833 -4.151 1.00 87.38 106 VAL A N 1
ATOM 851 C CA . VAL A 1 106 ? 0.803 7.161 -5.353 1.00 87.38 106 VAL A CA 1
ATOM 852 C C . VAL A 1 106 ? 1.459 8.538 -5.234 1.00 87.38 106 VAL A C 1
ATOM 854 O O . VAL A 1 106 ? 2.650 8.667 -5.521 1.00 87.38 106 VAL A O 1
ATOM 857 N N . GLU A 1 107 ? 0.725 9.546 -4.753 1.00 86.50 107 GLU A N 1
ATOM 858 C CA . GLU A 1 107 ? 1.252 10.886 -4.468 1.00 86.50 107 GLU A CA 1
ATOM 859 C C . GLU A 1 107 ? 2.458 10.814 -3.533 1.00 86.50 107 GLU A C 1
ATOM 861 O O . GLU A 1 107 ? 3.505 11.388 -3.837 1.00 86.50 107 GLU A O 1
ATOM 866 N N . LYS A 1 108 ? 2.354 10.054 -2.435 1.00 88.06 108 LYS A N 1
ATOM 867 C CA . LYS A 1 108 ? 3.448 9.971 -1.468 1.00 88.06 108 LYS A CA 1
ATOM 868 C C . LYS A 1 108 ? 4.690 9.312 -2.043 1.00 88.06 108 LYS A C 1
ATOM 870 O O . LYS A 1 108 ? 5.804 9.742 -1.747 1.00 88.06 108 LYS A O 1
ATOM 875 N N . VAL A 1 109 ? 4.517 8.310 -2.900 1.00 85.94 109 VAL A N 1
ATOM 876 C CA . VAL A 1 109 ? 5.660 7.707 -3.585 1.00 85.94 109 VAL A CA 1
ATOM 877 C C . VAL A 1 109 ? 6.307 8.701 -4.552 1.00 85.94 109 VAL A C 1
ATOM 879 O O . VAL A 1 109 ? 7.532 8.761 -4.632 1.00 85.94 109 VAL A O 1
ATOM 882 N N . HIS A 1 110 ? 5.517 9.507 -5.270 1.00 82.44 110 HIS A N 1
ATOM 883 C CA . HIS A 1 110 ? 6.055 10.561 -6.135 1.00 82.44 110 HIS A CA 1
ATOM 884 C C . HIS A 1 110 ? 6.827 11.621 -5.344 1.00 82.44 110 HIS A C 1
ATOM 886 O O . HIS A 1 110 ? 7.894 12.042 -5.788 1.00 82.44 110 HIS A O 1
ATOM 892 N N . GLU A 1 111 ? 6.307 12.050 -4.192 1.00 84.69 111 GLU A N 1
ATOM 893 C CA . GLU A 1 111 ? 7.002 12.971 -3.286 1.00 84.69 111 GLU A CA 1
ATOM 894 C C . GLU A 1 111 ? 8.347 12.394 -2.845 1.00 84.69 111 GLU A C 1
ATOM 896 O O . GLU A 1 111 ? 9.380 13.015 -3.095 1.00 84.69 111 GLU A O 1
ATOM 901 N N . TRP A 1 112 ? 8.339 11.175 -2.297 1.00 85.50 112 TRP A N 1
ATOM 902 C CA . TRP A 1 112 ? 9.548 10.494 -1.833 1.00 85.50 112 TRP A CA 1
ATOM 903 C C . TRP A 1 112 ? 10.578 10.337 -2.958 1.00 85.50 112 TRP A C 1
ATOM 905 O O . TRP A 1 112 ? 11.751 10.658 -2.792 1.00 85.50 112 TRP A O 1
ATOM 915 N N . ALA A 1 113 ? 10.139 9.915 -4.148 1.00 8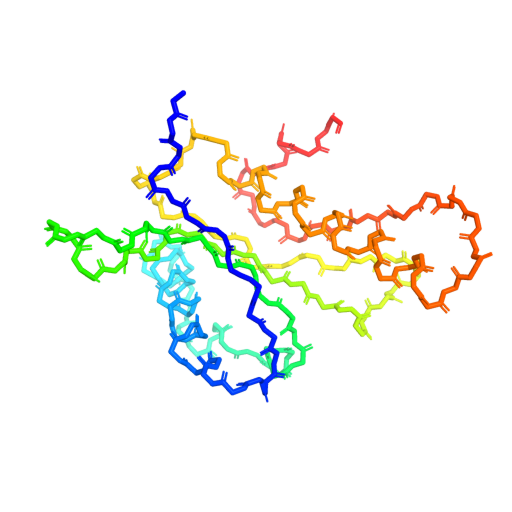0.06 113 ALA A N 1
ATOM 916 C CA . ALA A 1 113 ? 11.019 9.756 -5.300 1.00 80.06 113 ALA A CA 1
ATOM 917 C C . ALA A 1 113 ? 11.651 11.082 -5.750 1.00 80.06 113 ALA A C 1
ATOM 919 O O . ALA A 1 113 ? 12.831 11.112 -6.099 1.00 80.06 113 ALA A O 1
ATOM 920 N N . ARG A 1 114 ? 10.888 12.184 -5.744 1.00 76.94 114 ARG A N 1
ATOM 921 C CA . ARG A 1 114 ? 11.414 13.51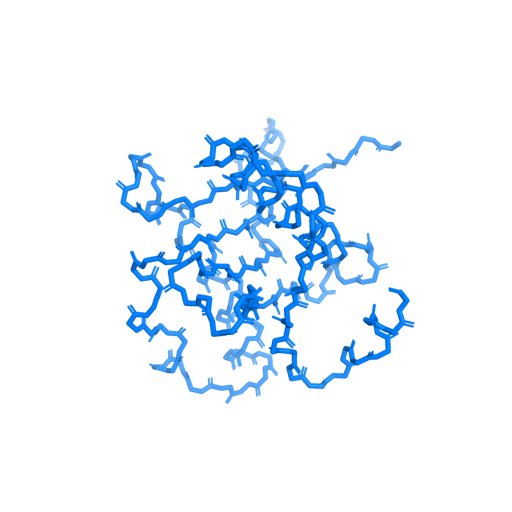9 -6.073 1.00 76.94 114 ARG A CA 1
ATOM 922 C C . ARG A 1 114 ? 12.419 13.999 -5.033 1.00 76.94 114 ARG A C 1
ATOM 924 O O . ARG A 1 114 ? 13.406 14.624 -5.408 1.00 76.94 114 ARG A O 1
ATOM 931 N N . GLU A 1 115 ? 12.157 13.756 -3.754 1.00 80.06 115 GLU A N 1
ATOM 932 C CA . GLU A 1 115 ? 13.061 14.127 -2.662 1.00 80.06 115 GLU A CA 1
ATOM 933 C C . GLU A 1 115 ? 14.380 13.354 -2.741 1.00 80.06 115 GLU A C 1
ATOM 935 O O . GLU A 1 115 ? 15.446 13.959 -2.668 1.00 80.06 115 GLU A O 1
ATOM 940 N N . GLU A 1 116 ? 14.325 12.051 -3.006 1.00 76.56 116 GLU A N 1
ATOM 941 C CA . GLU A 1 116 ? 15.520 11.222 -3.183 1.00 76.56 116 GLU A CA 1
ATOM 942 C C . GLU A 1 116 ? 16.335 11.580 -4.424 1.00 76.56 116 GLU A C 1
ATOM 944 O O . GLU A 1 116 ? 17.565 11.542 -4.406 1.00 76.56 116 GLU A O 1
ATOM 949 N N . LEU A 1 117 ? 15.674 11.954 -5.521 1.00 67.19 117 LEU A N 1
ATOM 950 C CA . LEU A 1 117 ? 16.375 12.455 -6.702 1.00 67.19 117 LEU A CA 1
ATOM 951 C C . LEU A 1 117 ? 17.083 13.780 -6.402 1.00 67.19 117 LEU A C 1
ATOM 953 O O . LEU A 1 117 ? 18.244 13.933 -6.776 1.00 67.19 117 LEU A O 1
ATOM 957 N N . ARG A 1 118 ? 16.427 14.693 -5.670 1.00 68.38 118 ARG A N 1
ATOM 958 C CA . ARG A 1 118 ? 17.035 15.954 -5.211 1.00 68.38 118 ARG A CA 1
ATOM 959 C C . ARG A 1 118 ? 18.211 15.726 -4.259 1.00 68.38 118 ARG A C 1
ATOM 961 O O . ARG A 1 118 ? 19.183 16.471 -4.318 1.00 68.38 118 ARG A O 1
ATOM 968 N N . SER A 1 119 ? 18.137 14.726 -3.379 1.00 68.12 119 SER A N 1
ATOM 969 C CA . SER A 1 119 ? 19.195 14.446 -2.399 1.00 68.12 119 SER A CA 1
ATOM 970 C C . SER A 1 119 ? 20.426 13.788 -3.033 1.00 68.12 119 SER A C 1
ATOM 972 O O . SER A 1 119 ? 21.557 14.096 -2.658 1.00 68.12 119 SER A O 1
ATOM 974 N N . ARG A 1 120 ? 20.229 12.905 -4.020 1.00 62.56 120 ARG A N 1
ATOM 975 C CA . ARG A 1 120 ? 21.306 12.154 -4.692 1.00 62.56 120 ARG A CA 1
ATOM 976 C C . ARG A 1 120 ? 21.955 12.899 -5.845 1.00 62.56 120 ARG A C 1
ATOM 978 O O . ARG A 1 120 ? 23.017 12.501 -6.324 1.00 62.56 120 ARG A O 1
ATOM 985 N N . SER A 1 121 ? 21.303 13.920 -6.373 1.00 46.69 121 SER A N 1
ATOM 986 C CA . SER A 1 121 ? 21.750 14.612 -7.567 1.00 46.69 121 SER A CA 1
ATOM 987 C C . SER A 1 121 ? 21.295 16.059 -7.473 1.00 46.69 121 SER A C 1
ATOM 989 O O . SER A 1 121 ? 20.101 16.326 -7.418 1.00 46.69 121 SER A O 1
ATOM 991 N N . GLY A 1 122 ? 22.230 17.011 -7.518 1.00 46.91 122 GLY A N 1
ATOM 992 C CA . GLY A 1 122 ? 21.928 18.425 -7.785 1.00 46.91 122 GLY A CA 1
ATOM 993 C C . GLY A 1 122 ? 21.426 18.649 -9.220 1.00 46.91 122 GLY A C 1
ATOM 994 O O . GLY A 1 122 ? 21.869 19.573 -9.891 1.00 46.91 122 GLY A O 1
ATOM 995 N N . VAL A 1 123 ? 20.586 17.742 -9.721 1.00 46.34 123 VAL A N 1
ATOM 996 C CA . VAL A 1 123 ? 20.065 17.677 -11.082 1.00 46.34 123 VAL A CA 1
ATOM 997 C C . VAL A 1 123 ? 18.687 18.327 -11.089 1.00 46.34 123 VAL A C 1
ATOM 999 O O . VAL A 1 123 ? 17.818 17.987 -10.285 1.00 46.34 123 VAL A O 1
ATOM 1002 N N . GLU A 1 124 ? 18.530 19.287 -11.999 1.00 47.09 124 GLU A N 1
ATOM 1003 C CA . GLU A 1 124 ? 17.299 20.033 -12.249 1.00 47.09 124 GLU A CA 1
ATOM 1004 C C . GLU A 1 124 ? 16.107 19.122 -12.574 1.00 47.09 124 GLU A C 1
ATOM 1006 O O . GLU A 1 124 ? 16.268 17.995 -13.043 1.00 47.09 124 GLU A O 1
ATOM 1011 N N . GLU A 1 125 ? 14.905 19.653 -12.332 1.00 44.12 125 GLU A N 1
ATOM 1012 C CA . GLU A 1 125 ? 13.584 19.037 -12.496 1.00 44.12 125 GLU A CA 1
ATOM 1013 C C . GLU A 1 125 ? 13.349 18.426 -13.897 1.00 44.12 125 GLU A C 1
ATOM 1015 O O . GLU A 1 125 ? 12.631 18.955 -14.744 1.00 44.12 125 GLU A O 1
ATOM 1020 N N . GLY A 1 126 ? 13.931 17.258 -14.156 1.00 45.78 126 GLY A N 1
ATOM 1021 C CA . GLY A 1 126 ? 13.680 16.452 -15.344 1.00 45.78 126 GLY A CA 1
ATOM 1022 C C . GLY A 1 126 ? 12.561 15.445 -15.087 1.00 45.78 126 GLY A C 1
ATOM 1023 O O . GLY A 1 126 ? 12.681 14.599 -14.202 1.00 45.78 126 GLY A O 1
ATOM 1024 N N . LYS A 1 127 ? 11.471 15.530 -15.866 1.00 46.22 127 LYS A N 1
ATOM 1025 C CA . LYS A 1 127 ? 10.271 14.661 -15.850 1.00 46.22 127 LYS A CA 1
ATOM 1026 C C . LYS A 1 127 ? 10.565 13.198 -15.470 1.00 46.22 127 LYS A C 1
ATOM 1028 O O . LYS A 1 127 ? 10.832 12.356 -16.326 1.00 46.22 127 LYS A O 1
ATOM 1033 N N . THR A 1 128 ? 10.431 12.868 -14.187 1.00 47.50 128 THR A N 1
ATOM 1034 C CA . THR A 1 128 ? 10.461 11.476 -13.727 1.00 47.50 128 THR A CA 1
ATOM 1035 C C . THR A 1 128 ? 9.128 10.834 -14.086 1.00 47.50 128 THR A C 1
ATOM 1037 O O . THR A 1 128 ? 8.083 11.232 -13.577 1.00 47.50 128 THR A O 1
ATOM 1040 N N . THR A 1 129 ? 9.152 9.872 -15.007 1.00 49.62 129 THR A N 1
ATOM 1041 C CA . THR A 1 129 ? 7.943 9.159 -15.436 1.00 49.62 129 THR A CA 1
ATOM 1042 C C . THR A 1 129 ? 7.772 7.917 -14.569 1.00 49.62 129 THR A C 1
ATOM 1044 O O . THR A 1 129 ? 8.595 7.001 -14.617 1.00 49.62 129 THR A O 1
ATOM 1047 N N . VAL A 1 130 ? 6.710 7.872 -13.770 1.00 53.88 130 VAL A N 1
ATOM 1048 C CA . VAL A 1 130 ? 6.409 6.739 -12.889 1.00 53.88 130 VAL A CA 1
ATOM 1049 C C . VAL A 1 130 ? 5.429 5.805 -13.588 1.00 53.88 130 VAL A C 1
ATOM 1051 O O . VAL A 1 130 ? 4.419 6.246 -14.125 1.00 53.88 130 VAL A O 1
ATOM 1054 N N . TRP A 1 131 ? 5.753 4.513 -13.625 1.00 51.72 131 TRP A N 1
ATOM 1055 C CA . TRP A 1 131 ? 4.946 3.486 -14.277 1.00 51.72 131 TRP A CA 1
ATOM 1056 C C . TRP A 1 131 ? 4.337 2.563 -13.229 1.00 51.72 131 TRP A C 1
ATOM 1058 O O . TRP A 1 131 ? 5.039 1.994 -12.389 1.00 51.72 131 TRP A O 1
ATOM 1068 N N . LEU A 1 132 ? 3.019 2.395 -13.305 1.00 50.62 132 LEU A N 1
ATOM 1069 C CA . LEU A 1 132 ? 2.248 1.546 -12.408 1.00 50.62 132 LEU A CA 1
ATOM 1070 C C . LEU A 1 132 ? 1.832 0.283 -13.160 1.00 50.62 132 LEU A C 1
ATOM 1072 O O . LEU A 1 132 ? 1.105 0.353 -14.148 1.00 50.62 132 LEU A O 1
ATOM 1076 N N . HIS A 1 133 ? 2.274 -0.885 -12.694 1.00 47.59 133 HIS A N 1
ATOM 1077 C CA . HIS A 1 133 ? 1.678 -2.145 -13.137 1.00 47.59 133 HIS A CA 1
ATOM 1078 C C . HIS A 1 133 ? 0.377 -2.362 -12.356 1.00 47.59 133 HIS A C 1
ATOM 1080 O O . HIS A 1 133 ? 0.342 -3.116 -11.386 1.00 47.59 133 HIS A O 1
ATOM 1086 N N . ALA A 1 134 ? -0.686 -1.659 -12.750 1.00 41.50 134 ALA A N 1
ATOM 1087 C CA . ALA A 1 134 ? -2.038 -1.947 -12.286 1.00 41.50 134 ALA A CA 1
ATOM 1088 C C . ALA A 1 134 ? -2.643 -3.048 -13.168 1.00 41.50 134 ALA A C 1
ATOM 1090 O O . ALA A 1 134 ? -2.771 -2.867 -14.379 1.00 41.50 134 ALA A O 1
ATOM 1091 N N . GLN A 1 135 ? -3.035 -4.181 -12.583 1.00 36.94 135 GLN A N 1
ATOM 1092 C CA . GLN A 1 135 ? -4.002 -5.069 -13.233 1.00 36.94 135 GLN A CA 1
ATOM 1093 C C . GLN A 1 135 ? -5.425 -4.502 -13.013 1.00 36.94 135 GLN A C 1
ATOM 1095 O O . GLN A 1 135 ? -5.728 -3.907 -11.981 1.00 36.94 135 GLN A O 1
ATOM 1100 N N . ILE A 1 136 ? -6.235 -4.570 -14.072 1.00 41.50 136 ILE A N 1
ATOM 1101 C CA . ILE A 1 136 ? -7.461 -3.804 -14.410 1.00 41.50 136 ILE A CA 1
ATOM 1102 C C . ILE A 1 136 ? -8.580 -4.015 -13.358 1.00 41.50 136 ILE A C 1
ATOM 1104 O O . ILE A 1 136 ? -8.751 -5.160 -12.949 1.00 41.50 136 ILE A O 1
ATOM 1108 N N . PRO A 1 137 ? -9.339 -2.978 -12.896 1.00 37.69 137 PRO A N 1
ATOM 1109 C CA . PRO A 1 137 ? -9.955 -1.882 -13.666 1.00 37.69 137 PRO A CA 1
ATOM 1110 C C . PRO A 1 137 ? -9.565 -0.464 -13.215 1.00 37.69 137 PRO A C 1
ATOM 1112 O O . PRO A 1 137 ? -10.397 0.439 -13.154 1.00 37.69 137 PRO A O 1
ATOM 1115 N N . VAL A 1 138 ? -8.287 -0.241 -12.915 1.00 42.25 138 VAL A N 1
ATOM 1116 C CA . VAL A 1 138 ? -7.795 1.057 -12.410 1.00 42.25 138 VAL A CA 1
ATOM 1117 C C . VAL A 1 138 ? -7.244 1.968 -13.524 1.00 42.25 138 VAL A C 1
ATOM 1119 O O . VAL A 1 138 ? -6.809 3.075 -13.249 1.00 42.25 138 VAL A O 1
ATOM 1122 N N . ILE A 1 139 ? -7.295 1.559 -14.802 1.00 38.69 139 ILE A N 1
ATOM 1123 C CA . ILE A 1 139 ? -6.735 2.336 -15.933 1.00 38.69 139 ILE A CA 1
ATOM 1124 C C . ILE A 1 139 ? -7.345 3.746 -16.034 1.00 38.69 139 ILE A C 1
ATOM 1126 O O . ILE A 1 139 ? -6.616 4.703 -16.269 1.00 38.69 139 ILE A O 1
ATOM 1130 N N . ARG A 1 140 ? -8.643 3.917 -15.740 1.00 34.09 140 ARG A N 1
ATOM 1131 C CA . ARG A 1 140 ? -9.289 5.248 -15.750 1.00 34.09 140 ARG A CA 1
ATOM 1132 C C . ARG A 1 140 ? -8.813 6.194 -14.639 1.00 34.09 140 ARG A C 1
ATOM 1134 O O . ARG A 1 140 ? -9.203 7.355 -14.632 1.00 34.09 140 ARG A O 1
ATOM 1141 N N . PHE A 1 141 ? -8.015 5.706 -13.692 1.00 40.97 141 PHE A N 1
ATOM 1142 C CA . PHE A 1 141 ? -7.488 6.487 -12.575 1.00 40.97 141 PHE A CA 1
ATOM 1143 C C . PHE A 1 141 ? -6.174 7.210 -12.916 1.00 40.97 141 PHE A C 1
ATOM 1145 O O . PHE A 1 141 ? -5.810 8.144 -12.214 1.00 40.97 141 PHE A O 1
ATOM 1152 N N . TYR A 1 142 ? -5.474 6.808 -13.986 1.00 41.66 142 TYR A N 1
ATOM 1153 C CA . TYR A 1 142 ? -4.117 7.284 -14.307 1.00 41.66 142 TYR A CA 1
ATOM 1154 C C . TYR A 1 142 ? -4.020 8.141 -15.577 1.00 41.66 142 TYR A C 1
ATOM 1156 O O . TYR A 1 142 ? -2.927 8.554 -15.948 1.00 41.66 142 TYR A O 1
ATOM 1164 N N . GLU A 1 143 ? -5.138 8.414 -16.253 1.00 34.28 143 GLU A N 1
ATOM 1165 C CA . GLU A 1 143 ? -5.174 9.245 -17.470 1.00 34.28 143 GLU A CA 1
ATOM 1166 C C . GLU A 1 143 ? -5.302 10.756 -17.184 1.00 34.28 143 GLU A C 1
ATOM 1168 O O . GLU A 1 143 ? -5.832 11.499 -18.010 1.00 34.28 143 GLU A O 1
ATOM 1173 N N . ARG A 1 144 ? -4.840 11.242 -16.026 1.00 35.66 144 ARG A N 1
ATOM 1174 C CA . ARG A 1 144 ? -4.807 12.682 -15.724 1.00 35.66 144 ARG A CA 1
ATOM 1175 C C . ARG A 1 144 ? -3.418 13.166 -15.359 1.00 35.66 144 ARG A C 1
ATOM 1177 O O . ARG A 1 144 ? -2.749 12.478 -14.561 1.00 35.66 144 ARG A O 1
#

Foldseek 3Di:
DPQQKDKDKQAAPDVPSPVVLVLQLVQLCCPCCVPVPDDSVVSDDPQSNQKIKIWMWGDQDPVRNDIHTFWMKIWHPPDCPVLETEIESTGGHPVCPPVCVSVVNVVVVVVVVVVVCVVVDVDPDDDRHYDYPDDDDCPVVPPD

Secondary structure (DSSP, 8-state):
---SEEEEEE-TT-TTHHHHHHHHHHHHIIIIIIIT---GGGSS-TTTTT-EEEEEEEPP-SS--S--EEEEEEEEEEEEETTEEEEEEEEE-GGGTTSSHHHHHHHHHHHHHHHHHHHH--------EEEE-PPSS-GGGS--

Sequence (144 aa):
MSDDWEMILVEPRSQGSEELWRQCLDVRMKVFAEEQGFPVDTEIDDYDIKALHFLLRTKSTPEAPSPIPFGVIRFNPSTPSQGKLKLARLAVLPAYRRKGHAERLVEKVHEWAREELRSRSGVEEGKTTVWLHAQIPVIRFYER

Radius of gyration: 15.58 Å; chains: 1; bounding box: 36×39×42 Å

pLDDT: mean 76.1, std 17.98, range [34.09, 94.94]